Protein AF-A0A661JQS3-F1 (afdb_monomer)

Radius of gyration: 17.16 Å; Cα contacts (8 Å, |Δi|>4): 221; chains: 1; bounding box: 33×28×66 Å

Secondary structure (DSSP, 8-state):
---HHHHHT---SS-HHHHHHHHHH---HHHHHHHHHHHHIIIIITTTEEEEETTEEEEE-----HHHHHHHHHHHHHHHHTTTTEEEETTEEEE-HHHHHHHHTHHHHHHHHHHHH--HHHHHHHHHHHHHHHHHHT-SSHHHHHHHHHHHHHHHHHHHHHHHHTT--

pLDDT: mean 93.76, std 7.99, range [45.25, 98.81]

Sequence (169 aa):
MLDKKHELYKCDSLNMNEINSWILEGPNLALINSVNNFGEYLSKDLKNVKVVKKRKERTQDESITTSQIRQIFAKMKSIEAKGGFLERKEGEVKENKNAKIEFLMLKPLMAYAKKRHDTVGMMRLVERLDWAIDAVISADDLSERQKRFKNFCKLFEAILAYHRAHGGK

Nearest PDB structures (foldseek):
  8do6-assembly1_C  TM=8.286E-01  e=2.933E-02  Staphylococcus epidermidis RP62A
  6dg6-assembly4_D  TM=5.505E-01  e=1.991E+00  synthetic construct
  3zcj-assembly4_D  TM=3.708E-01  e=3.128E+00  Helicobacter pylori 26695
  3zcj-assembly2_B  TM=3.212E-01  e=2.829E+00  Helicobacter pylori 26695

Structure (mmCIF, N/CA/C/O backbone):
data_AF-A0A661JQS3-F1
#
_entry.id   AF-A0A661JQS3-F1
#
loop_
_atom_site.group_PDB
_atom_site.id
_atom_site.type_symbol
_atom_site.label_atom_id
_atom_site.label_alt_id
_atom_site.label_comp_id
_atom_site.label_asym_id
_atom_site.label_entity_id
_atom_site.label_seq_id
_atom_site.pdbx_PDB_ins_code
_atom_site.Cartn_x
_atom_site.Cartn_y
_atom_site.Cartn_z
_atom_site.occupancy
_atom_site.B_iso_or_equiv
_atom_site.auth_seq_id
_atom_site.auth_comp_id
_atom_site.auth_asym_id
_atom_site.auth_atom_id
_atom_site.pdbx_PDB_model_num
ATOM 1 N N . MET A 1 1 ? -10.583 -3.932 -16.478 1.00 45.25 1 MET A N 1
ATOM 2 C CA . MET A 1 1 ? -9.641 -4.566 -17.424 1.00 45.25 1 MET A CA 1
ATOM 3 C C . MET A 1 1 ? -8.373 -3.736 -17.454 1.00 45.25 1 MET A C 1
ATOM 5 O O . MET A 1 1 ? -8.474 -2.516 -17.533 1.00 45.25 1 MET A O 1
ATOM 9 N N . LEU A 1 2 ? -7.214 -4.376 -17.301 1.00 55.69 2 LEU A N 1
ATOM 10 C CA . LEU A 1 2 ? -5.920 -3.736 -17.541 1.00 55.69 2 LEU A CA 1
ATOM 11 C C . LEU A 1 2 ? -5.781 -3.514 -19.054 1.00 55.69 2 LEU A C 1
ATOM 13 O O . LEU A 1 2 ? -6.276 -4.328 -19.829 1.00 55.69 2 LEU A O 1
ATOM 17 N N . ASP A 1 3 ? -5.186 -2.404 -19.492 1.00 69.44 3 ASP A N 1
ATOM 18 C CA . ASP A 1 3 ? -4.932 -2.233 -20.927 1.00 69.44 3 ASP A CA 1
ATOM 19 C C . ASP A 1 3 ? -3.766 -3.137 -21.392 1.00 69.44 3 ASP A C 1
ATOM 21 O O . ASP A 1 3 ? -2.990 -3.656 -20.583 1.00 69.44 3 ASP A O 1
ATOM 25 N N . LYS A 1 4 ? -3.607 -3.294 -22.713 1.00 70.75 4 LYS A N 1
ATOM 26 C CA . LYS A 1 4 ? -2.556 -4.138 -23.310 1.00 70.75 4 LYS A CA 1
ATOM 27 C C . LYS A 1 4 ? -1.131 -3.763 -22.887 1.00 70.75 4 LYS A C 1
ATOM 29 O O . LYS A 1 4 ? -0.268 -4.633 -22.863 1.00 70.75 4 LYS A O 1
ATOM 34 N N . LYS A 1 5 ? -0.856 -2.491 -22.570 1.00 72.38 5 LYS A N 1
ATOM 35 C CA . LYS A 1 5 ? 0.470 -2.052 -22.100 1.00 72.38 5 LYS A CA 1
ATOM 36 C C . LYS A 1 5 ? 0.779 -2.706 -20.753 1.00 72.38 5 LYS A C 1
ATOM 38 O O . LYS A 1 5 ? 1.898 -3.138 -20.520 1.00 72.38 5 LYS A O 1
ATOM 43 N N . HIS A 1 6 ? -0.212 -2.812 -19.879 1.00 71.19 6 HIS A N 1
ATOM 44 C CA . HIS A 1 6 ? -0.041 -3.320 -18.522 1.00 71.19 6 HIS A CA 1
ATOM 45 C C . HIS A 1 6 ? 0.092 -4.842 -18.431 1.00 71.19 6 HIS A C 1
ATOM 47 O O . HIS A 1 6 ? 0.770 -5.337 -17.531 1.00 71.19 6 HIS A O 1
ATOM 53 N N . GLU A 1 7 ? -0.540 -5.584 -19.340 1.00 74.75 7 GLU A N 1
ATOM 54 C CA . GLU A 1 7 ? -0.383 -7.043 -19.426 1.00 74.75 7 GLU A CA 1
ATOM 55 C C . GLU A 1 7 ? 1.053 -7.439 -19.785 1.00 74.75 7 GLU A C 1
ATOM 57 O O . GLU A 1 7 ? 1.580 -8.398 -19.228 1.00 74.75 7 GLU A O 1
ATOM 62 N N . LEU A 1 8 ? 1.710 -6.655 -20.646 1.00 75.00 8 LEU A N 1
ATOM 63 C CA . LEU A 1 8 ? 3.090 -6.894 -21.084 1.00 75.00 8 LEU A CA 1
ATOM 64 C C . LEU A 1 8 ? 4.124 -6.751 -19.959 1.00 75.00 8 LEU A C 1
ATOM 66 O O . LEU A 1 8 ? 5.193 -7.349 -20.031 1.00 75.00 8 LEU A O 1
ATOM 70 N N . TYR A 1 9 ? 3.805 -5.978 -18.921 1.00 83.69 9 TYR A N 1
ATOM 71 C CA . TYR A 1 9 ? 4.671 -5.726 -17.770 1.00 83.69 9 TYR A CA 1
ATOM 72 C C . TYR A 1 9 ? 3.981 -6.233 -16.502 1.00 83.69 9 TYR A C 1
ATOM 74 O O . TYR A 1 9 ? 3.614 -5.480 -15.592 1.00 83.69 9 TYR A O 1
ATOM 82 N N . LYS A 1 10 ? 3.671 -7.528 -16.482 1.00 83.25 10 LYS A N 1
ATOM 83 C CA . LYS A 1 10 ? 3.096 -8.177 -15.306 1.00 83.25 10 LYS A CA 1
ATOM 84 C C . LYS A 1 10 ? 4.200 -8.482 -14.292 1.00 83.25 10 LYS A C 1
ATOM 86 O O . LYS A 1 10 ? 5.293 -8.892 -14.656 1.00 83.25 1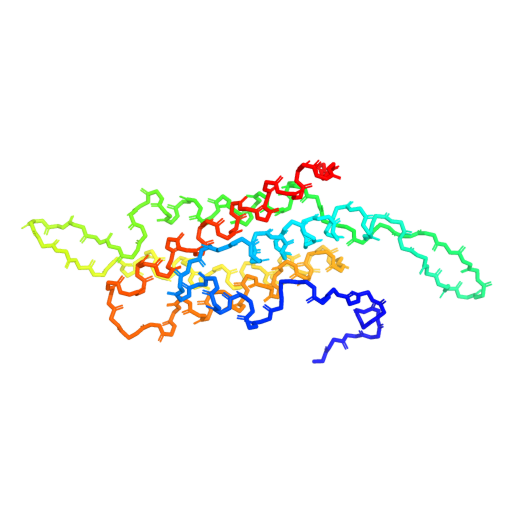0 LYS A O 1
ATOM 91 N N . CYS A 1 11 ? 3.881 -8.290 -13.017 1.00 87.94 11 CYS A N 1
ATOM 92 C CA . CYS A 1 11 ? 4.692 -8.743 -11.895 1.00 87.94 11 CYS A CA 1
ATOM 93 C C . CYS A 1 11 ? 3.891 -9.802 -11.139 1.00 87.94 11 CYS A C 1
ATOM 95 O O . CYS A 1 11 ? 2.768 -9.512 -10.705 1.00 87.94 11 CYS A O 1
ATOM 97 N N . ASP A 1 12 ? 4.457 -11.000 -11.004 1.00 89.38 12 ASP A N 1
ATOM 98 C CA . ASP A 1 12 ? 3.848 -12.106 -10.257 1.00 89.38 12 ASP A CA 1
ATOM 99 C C . ASP A 1 12 ? 4.191 -12.065 -8.759 1.00 89.38 12 ASP A C 1
ATOM 101 O O . ASP A 1 12 ? 3.526 -12.721 -7.957 1.00 89.38 12 ASP A O 1
ATOM 105 N N . SER A 1 13 ? 5.179 -11.253 -8.366 1.00 93.44 13 SER A N 1
ATOM 106 C CA . SER A 1 13 ? 5.521 -11.026 -6.963 1.00 93.44 13 SER A CA 1
ATOM 107 C C . SER A 1 13 ? 4.515 -10.116 -6.265 1.00 93.44 13 SER A C 1
ATOM 109 O O . SER A 1 13 ? 3.953 -9.179 -6.856 1.00 93.44 13 SER A O 1
ATOM 111 N N . LEU A 1 14 ? 4.332 -10.393 -4.976 1.00 96.88 14 LEU A N 1
ATOM 112 C CA . LEU A 1 14 ? 3.415 -9.694 -4.090 1.00 96.88 14 LEU A CA 1
ATOM 113 C C . LEU A 1 14 ? 2.006 -9.638 -4.695 1.00 96.88 14 LEU A C 1
ATOM 115 O O . LEU A 1 14 ? 1.444 -8.570 -4.958 1.00 96.88 14 LEU A O 1
ATOM 119 N N . ASN A 1 15 ? 1.482 -10.817 -5.017 1.00 97.06 15 ASN A N 1
ATOM 120 C CA . ASN A 1 15 ? 0.142 -10.994 -5.561 1.00 97.06 15 ASN A CA 1
ATOM 121 C C . ASN A 1 15 ? -0.934 -10.863 -4.465 1.00 97.06 15 ASN A C 1
ATOM 123 O O . ASN A 1 15 ? -0.637 -10.711 -3.282 1.00 97.06 15 ASN A O 1
ATOM 127 N N . MET A 1 16 ? -2.207 -10.915 -4.861 1.00 97.44 16 MET A N 1
ATOM 128 C CA . MET A 1 16 ? -3.335 -10.712 -3.947 1.00 97.44 16 MET A CA 1
ATOM 129 C C . MET A 1 16 ? -3.358 -11.705 -2.771 1.00 97.44 16 MET A C 1
ATOM 131 O O . MET A 1 16 ? -3.664 -11.304 -1.651 1.00 97.44 16 MET A O 1
ATOM 135 N N . ASN A 1 17 ? -2.997 -12.974 -2.989 1.00 98.06 17 ASN A N 1
ATOM 136 C CA . ASN A 1 17 ? -2.977 -13.980 -1.921 1.00 98.06 17 ASN A CA 1
ATOM 137 C C . ASN A 1 17 ? -1.863 -13.695 -0.910 1.00 98.06 17 ASN A C 1
ATOM 139 O O . ASN A 1 17 ? -2.084 -13.781 0.295 1.00 98.06 17 ASN A O 1
ATOM 143 N N . GLU A 1 18 ? -0.686 -13.305 -1.396 1.00 98.44 18 GLU A N 1
ATOM 144 C CA . GLU A 1 18 ? 0.447 -12.917 -0.551 1.00 98.44 18 GLU A CA 1
ATOM 145 C C . GLU A 1 18 ? 0.145 -11.648 0.252 1.00 98.44 18 GLU A C 1
ATOM 147 O O . GLU A 1 18 ? 0.450 -11.584 1.441 1.00 98.44 18 GLU A O 1
ATOM 152 N N . ILE A 1 19 ? -0.509 -10.661 -0.370 1.00 98.56 19 ILE A N 1
ATOM 153 C CA . ILE A 1 19 ? -1.002 -9.464 0.319 1.00 98.56 19 ILE A CA 1
ATOM 154 C C . ILE A 1 19 ? -1.990 -9.855 1.418 1.00 98.56 19 ILE A C 1
ATOM 156 O O . ILE A 1 19 ? -1.837 -9.413 2.552 1.00 98.56 19 ILE A O 1
ATOM 160 N N . ASN A 1 20 ? -2.971 -10.709 1.119 1.00 98.31 20 ASN A N 1
ATOM 161 C CA . ASN A 1 20 ? -3.942 -11.151 2.116 1.00 98.31 20 ASN A CA 1
ATOM 162 C C . ASN A 1 20 ? -3.260 -11.872 3.287 1.00 98.31 20 ASN A C 1
ATOM 164 O O . ASN A 1 20 ? -3.502 -11.502 4.433 1.00 98.31 20 ASN A O 1
ATOM 168 N N . SER A 1 21 ? -2.360 -12.827 3.024 1.00 98.50 21 SER A N 1
ATOM 169 C CA . SER A 1 21 ? -1.595 -13.502 4.085 1.00 98.50 21 SER A CA 1
ATOM 170 C C . SER A 1 21 ? -0.788 -12.496 4.912 1.00 98.50 21 SER A C 1
ATOM 172 O O . SER A 1 21 ? -0.898 -12.496 6.136 1.00 98.50 21 SER A O 1
ATOM 174 N N . TRP A 1 22 ? -0.099 -11.534 4.280 1.00 98.69 22 TRP A N 1
ATOM 175 C CA . TRP A 1 22 ? 0.607 -10.479 5.016 1.00 98.69 22 TRP A CA 1
ATOM 176 C C . TRP A 1 22 ? -0.329 -9.693 5.936 1.00 98.69 22 TRP A C 1
ATOM 178 O O . TRP A 1 22 ? 0.003 -9.422 7.089 1.00 98.69 22 TRP A O 1
ATOM 188 N N . ILE A 1 23 ? -1.488 -9.270 5.437 1.00 98.69 23 ILE A N 1
ATOM 189 C CA . ILE A 1 23 ? -2.394 -8.421 6.208 1.00 98.69 23 ILE A CA 1
ATOM 190 C C . ILE A 1 23 ? -3.014 -9.193 7.376 1.00 98.69 23 ILE A C 1
ATOM 192 O O . ILE A 1 23 ? -3.035 -8.670 8.493 1.00 98.69 23 ILE A O 1
ATOM 196 N N . LEU A 1 24 ? -3.462 -10.428 7.150 1.00 98.38 24 LEU A N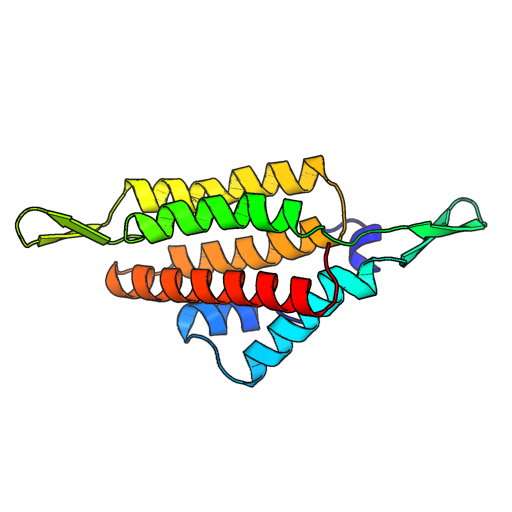 1
ATOM 197 C CA . LEU A 1 24 ? -4.143 -11.249 8.155 1.00 98.38 24 LEU A CA 1
ATOM 198 C C . LEU A 1 24 ? -3.167 -11.820 9.201 1.00 98.38 24 LEU A C 1
ATOM 200 O O . LEU A 1 24 ? -3.442 -11.801 10.407 1.00 98.38 24 LEU A O 1
ATOM 204 N N . GLU A 1 25 ? -2.011 -12.304 8.756 1.00 98.00 25 GLU A N 1
ATOM 205 C CA . GLU A 1 25 ? -1.088 -13.104 9.572 1.00 98.00 25 GLU A CA 1
ATOM 206 C C . GLU A 1 25 ? 0.174 -12.322 9.950 1.00 98.00 25 GLU A C 1
ATOM 208 O O . GLU A 1 25 ? 0.721 -12.510 11.037 1.00 98.00 25 GLU A O 1
ATOM 213 N N . GLY A 1 26 ? 0.584 -11.368 9.115 1.00 97.81 26 GLY A N 1
ATOM 214 C CA . GLY A 1 26 ? 1.804 -10.583 9.283 1.00 97.81 26 GLY A CA 1
ATOM 215 C C . GLY A 1 26 ? 2.951 -11.047 8.376 1.00 97.81 26 GLY A C 1
ATOM 216 O O . GLY A 1 26 ? 2.791 -11.952 7.557 1.00 97.81 26 GLY A O 1
ATOM 217 N N . PRO A 1 27 ? 4.130 -10.409 8.491 1.00 97.06 27 PRO A N 1
ATOM 218 C CA . PRO A 1 27 ? 5.292 -10.754 7.681 1.00 97.06 27 PRO A CA 1
ATOM 219 C C . PRO A 1 27 ? 5.846 -12.140 8.030 1.00 97.06 27 PRO A C 1
ATOM 221 O O . PRO A 1 27 ? 5.976 -12.496 9.200 1.00 97.06 27 PRO A O 1
ATOM 224 N N . ASN A 1 28 ? 6.280 -12.872 7.007 1.00 97.31 28 ASN A N 1
ATOM 225 C CA . ASN A 1 28 ? 7.096 -14.078 7.134 1.00 97.31 28 ASN A CA 1
ATOM 226 C C . ASN A 1 28 ? 8.212 -14.066 6.074 1.00 97.31 28 ASN A C 1
ATOM 228 O O . ASN A 1 28 ? 8.230 -13.201 5.198 1.00 97.31 28 ASN A O 1
ATOM 232 N N . LEU A 1 29 ? 9.148 -15.016 6.144 1.00 96.56 29 LEU A N 1
ATOM 233 C CA . LEU A 1 29 ? 10.326 -15.025 5.269 1.00 96.56 29 LEU A CA 1
ATOM 234 C C . LEU A 1 29 ? 9.971 -15.076 3.773 1.00 96.56 29 LEU A C 1
ATOM 236 O O . LEU A 1 29 ? 10.564 -14.348 2.979 1.00 96.56 29 LEU A O 1
ATOM 240 N N . ALA A 1 30 ? 8.992 -15.899 3.390 1.00 97.31 30 ALA A N 1
ATOM 241 C CA . ALA A 1 30 ? 8.562 -16.010 1.998 1.00 97.31 30 ALA A CA 1
ATOM 242 C C . ALA A 1 30 ? 7.968 -14.686 1.499 1.00 97.31 30 ALA A C 1
ATOM 244 O O . ALA A 1 30 ? 8.351 -14.185 0.444 1.00 97.31 30 ALA A O 1
ATOM 245 N 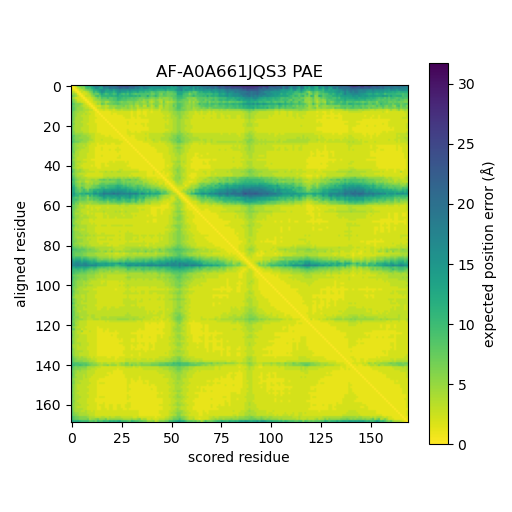N . LEU A 1 31 ? 7.106 -14.067 2.305 1.00 98.25 31 LEU A N 1
ATOM 246 C CA . LEU A 1 31 ? 6.483 -12.794 1.967 1.00 98.25 31 LEU A CA 1
ATOM 247 C C . LEU A 1 31 ? 7.487 -11.635 1.912 1.00 98.25 31 LEU A C 1
ATOM 249 O O . LEU A 1 31 ? 7.354 -10.754 1.067 1.00 98.25 31 LEU A O 1
ATOM 253 N N . ILE A 1 32 ? 8.510 -11.634 2.770 1.00 98.50 32 ILE A N 1
ATOM 254 C CA . ILE A 1 32 ? 9.598 -10.647 2.718 1.00 98.50 32 ILE A CA 1
ATOM 255 C C . ILE A 1 32 ? 10.332 -10.725 1.377 1.00 98.50 32 ILE A C 1
ATOM 257 O O . ILE A 1 32 ? 10.583 -9.687 0.764 1.00 98.50 32 ILE A O 1
ATOM 261 N N . ASN A 1 33 ? 10.602 -11.933 0.877 1.00 98.25 33 ASN A N 1
ATOM 262 C CA . ASN A 1 33 ? 11.195 -12.112 -0.448 1.00 98.25 33 ASN A CA 1
ATOM 263 C C . ASN A 1 33 ? 10.265 -11.603 -1.559 1.00 98.25 33 ASN A C 1
ATOM 265 O O . ASN A 1 33 ? 10.724 -10.911 -2.467 1.00 98.25 33 ASN A O 1
ATOM 269 N N . SER A 1 34 ? 8.958 -11.861 -1.467 1.00 98.2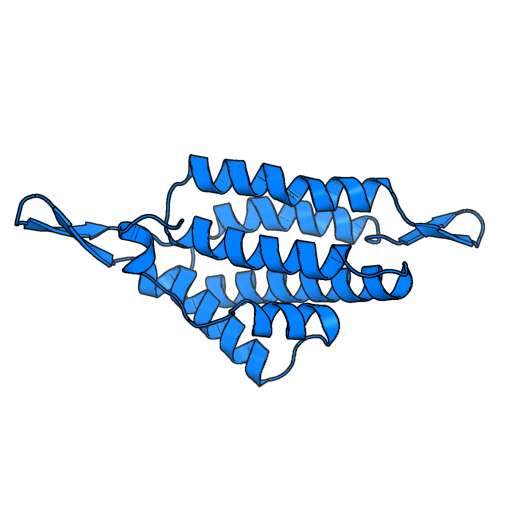5 34 SER A N 1
ATOM 270 C CA . SER A 1 34 ? 7.985 -11.341 -2.436 1.00 98.25 34 SER A CA 1
ATOM 271 C C . SER A 1 34 ? 7.917 -9.811 -2.434 1.00 98.25 34 SER A C 1
ATOM 273 O O . SER A 1 34 ? 7.866 -9.202 -3.503 1.00 98.25 34 SER A O 1
ATOM 275 N N . VAL A 1 35 ? 7.986 -9.165 -1.264 1.00 98.50 35 VAL A N 1
ATOM 276 C CA . VAL A 1 35 ? 8.057 -7.697 -1.164 1.00 98.50 35 VAL A CA 1
ATOM 277 C C . VAL A 1 35 ? 9.385 -7.160 -1.704 1.00 98.50 35 VAL A C 1
ATOM 279 O O . VAL A 1 35 ? 9.384 -6.142 -2.395 1.00 98.50 35 VAL A O 1
ATOM 282 N N . ASN A 1 36 ? 10.503 -7.842 -1.445 1.00 98.56 36 ASN A N 1
ATOM 283 C CA . ASN A 1 36 ? 11.809 -7.484 -1.997 1.00 98.56 36 ASN A CA 1
ATOM 284 C C . ASN A 1 36 ? 11.795 -7.494 -3.533 1.00 98.56 36 ASN A C 1
ATOM 286 O O . ASN A 1 36 ? 12.128 -6.486 -4.157 1.00 98.56 36 ASN A O 1
ATOM 290 N N . ASN A 1 37 ? 11.323 -8.591 -4.129 1.00 98.31 37 ASN A N 1
ATOM 291 C CA . ASN A 1 37 ? 11.198 -8.738 -5.580 1.00 98.31 37 ASN A CA 1
ATOM 292 C C . ASN A 1 37 ? 10.251 -7.686 -6.168 1.00 98.31 37 ASN A C 1
ATOM 294 O O . ASN A 1 37 ? 10.521 -7.110 -7.218 1.00 98.31 37 ASN A O 1
ATOM 298 N N . PHE A 1 38 ? 9.156 -7.373 -5.469 1.00 98.50 38 PHE A N 1
ATOM 299 C CA . PHE A 1 38 ? 8.256 -6.303 -5.884 1.00 98.50 38 PHE A CA 1
ATOM 300 C C . PHE A 1 38 ? 8.928 -4.918 -5.829 1.00 98.50 38 PHE A C 1
ATOM 302 O O . PHE A 1 38 ? 8.753 -4.110 -6.740 1.00 98.50 38 PHE A O 1
ATOM 309 N N . GLY A 1 39 ? 9.733 -4.640 -4.800 1.00 98.12 39 GLY A N 1
ATOM 310 C CA . GLY A 1 39 ? 10.524 -3.411 -4.695 1.00 98.12 39 GLY A CA 1
ATOM 311 C C . GLY A 1 39 ? 11.565 -3.272 -5.813 1.00 98.12 39 GLY A C 1
ATOM 312 O O . GLY A 1 39 ? 11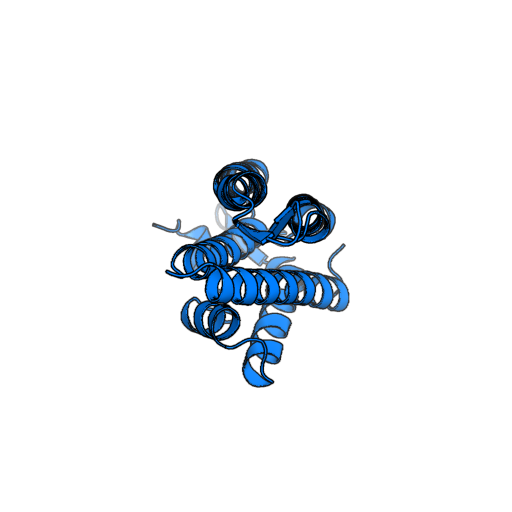.735 -2.179 -6.365 1.00 98.12 39 GLY A O 1
ATOM 313 N N . GLU A 1 40 ? 12.221 -4.372 -6.187 1.00 97.88 40 GLU A N 1
ATOM 314 C CA . GLU A 1 40 ? 13.120 -4.435 -7.344 1.00 97.88 40 GLU A CA 1
ATOM 315 C C . GLU A 1 40 ? 12.370 -4.153 -8.645 1.00 97.88 40 GLU A C 1
ATOM 317 O O . GLU A 1 40 ? 12.740 -3.239 -9.383 1.00 97.88 40 GLU A O 1
ATOM 322 N N . TYR A 1 41 ? 11.252 -4.840 -8.867 1.00 97.69 41 TYR A N 1
ATOM 323 C CA . TYR A 1 41 ? 10.400 -4.646 -10.035 1.00 97.69 41 TYR A CA 1
ATOM 324 C C . TYR A 1 41 ? 9.974 -3.178 -10.212 1.00 97.69 41 TYR A C 1
ATOM 326 O O . TYR A 1 41 ? 10.081 -2.602 -11.298 1.00 97.69 41 TYR A O 1
ATOM 334 N N . LEU A 1 42 ? 9.549 -2.530 -9.122 1.00 97.31 42 LEU A N 1
ATOM 335 C CA . LEU A 1 42 ? 9.116 -1.131 -9.125 1.00 97.31 42 LEU A CA 1
ATOM 336 C C . LEU A 1 42 ? 10.232 -0.124 -9.453 1.00 97.31 42 LEU A C 1
ATOM 338 O O . LEU A 1 42 ? 9.917 1.005 -9.840 1.00 97.31 42 LEU A O 1
ATOM 342 N N . SER A 1 43 ? 11.504 -0.486 -9.263 1.00 95.81 43 SER A N 1
ATOM 343 C CA . SER A 1 43 ? 12.649 0.435 -9.342 1.00 95.81 43 SER A CA 1
ATOM 344 C C . SER A 1 43 ? 13.616 0.147 -10.493 1.00 95.81 43 SER A C 1
ATOM 346 O O . SER A 1 43 ? 14.134 1.093 -11.093 1.00 95.81 43 SER A O 1
ATOM 348 N N . LYS A 1 44 ? 13.870 -1.126 -10.811 1.00 94.25 44 LYS A N 1
ATOM 349 C CA . LYS A 1 44 ? 14.827 -1.563 -11.835 1.00 94.25 44 LYS A CA 1
ATOM 350 C C . LYS A 1 44 ? 14.134 -2.094 -13.079 1.00 94.25 44 LYS A C 1
ATOM 352 O O . LYS A 1 44 ? 14.382 -1.562 -14.160 1.00 94.25 44 LYS A O 1
ATOM 357 N N . ASP A 1 45 ? 13.258 -3.083 -12.934 1.00 94.25 45 ASP A N 1
ATOM 358 C CA . ASP A 1 45 ? 12.696 -3.807 -14.085 1.00 94.25 45 ASP A CA 1
ATOM 359 C C . ASP A 1 45 ? 11.872 -2.885 -14.984 1.00 94.25 45 ASP A C 1
ATOM 361 O O . ASP A 1 45 ? 11.921 -2.968 -16.211 1.00 94.25 45 ASP A O 1
ATOM 365 N N . LEU A 1 46 ? 11.163 -1.937 -14.370 1.00 94.56 46 LEU A N 1
ATOM 366 C CA . LEU A 1 46 ? 10.357 -0.956 -15.087 1.00 94.56 46 LEU A CA 1
ATOM 367 C C . LEU A 1 46 ? 11.143 0.250 -15.618 1.00 94.56 46 LEU A C 1
ATOM 369 O O . LEU A 1 46 ? 10.576 1.074 -16.330 1.00 94.56 46 LEU A O 1
ATOM 373 N N . LYS A 1 47 ? 12.436 0.380 -15.307 1.00 92.25 47 LYS A N 1
ATOM 374 C CA . LYS A 1 47 ? 13.205 1.602 -15.586 1.00 92.25 47 LYS A CA 1
ATOM 375 C C . LYS A 1 47 ? 13.533 1.816 -17.062 1.00 92.25 47 LYS A C 1
ATOM 377 O O . LYS A 1 47 ? 13.665 2.949 -17.505 1.00 92.25 47 LYS A O 1
ATOM 382 N N . ASN A 1 48 ? 13.709 0.733 -17.816 1.00 89.44 48 ASN A N 1
ATOM 383 C CA . ASN A 1 48 ? 14.109 0.778 -19.225 1.00 89.44 48 ASN A CA 1
ATOM 384 C C . ASN A 1 48 ? 13.319 -0.242 -20.053 1.00 89.44 48 ASN A C 1
ATOM 386 O O . ASN A 1 48 ? 13.899 -1.057 -20.775 1.00 89.44 48 ASN A O 1
ATOM 390 N N . VAL A 1 49 ? 11.991 -0.223 -19.946 1.00 89.88 49 VAL A N 1
ATOM 391 C CA . VAL A 1 49 ? 11.154 -1.164 -20.693 1.00 89.88 49 VAL A CA 1
ATOM 392 C C . VAL A 1 49 ? 11.184 -0.853 -22.185 1.00 89.88 49 VAL A C 1
ATOM 394 O O . VAL A 1 49 ? 11.080 0.297 -22.614 1.00 89.88 49 VAL A O 1
ATOM 397 N N . LYS A 1 50 ? 11.336 -1.901 -22.995 1.00 86.50 50 LYS A N 1
ATOM 398 C CA . LYS A 1 50 ? 11.323 -1.801 -24.454 1.00 86.50 50 LYS A CA 1
ATOM 399 C C . LYS A 1 50 ? 9.884 -1.686 -24.943 1.00 86.50 50 LYS A C 1
ATOM 401 O O . LYS A 1 50 ? 9.037 -2.517 -24.614 1.00 86.50 50 LYS A O 1
ATOM 406 N N . VAL A 1 51 ? 9.623 -0.667 -25.752 1.00 82.38 51 VAL A N 1
ATOM 407 C CA . VAL A 1 51 ? 8.323 -0.393 -26.364 1.00 82.38 51 VAL A CA 1
ATOM 408 C C . VAL A 1 51 ? 8.509 -0.286 -27.872 1.00 82.38 51 VAL A C 1
ATOM 410 O O . VAL A 1 51 ? 9.332 0.491 -28.364 1.00 82.38 51 VAL A O 1
ATOM 413 N N . VAL A 1 52 ? 7.716 -1.045 -28.629 1.00 77.19 52 VAL A N 1
ATOM 414 C CA . VAL A 1 52 ? 7.689 -0.954 -30.092 1.00 77.19 52 VAL A CA 1
ATOM 415 C C . VAL A 1 52 ? 6.580 0.008 -30.502 1.00 77.19 52 VAL A C 1
ATOM 417 O O . VAL A 1 52 ? 5.396 -0.276 -30.333 1.00 77.19 52 VAL A O 1
ATOM 420 N N . LYS A 1 53 ? 6.949 1.156 -31.079 1.00 75.31 53 LYS A N 1
ATOM 421 C CA . LYS A 1 53 ? 5.988 2.142 -31.595 1.00 75.31 53 LYS A CA 1
ATOM 422 C C . LYS A 1 53 ? 6.343 2.484 -33.036 1.00 75.31 53 LYS A C 1
ATOM 424 O O . LYS A 1 53 ? 7.462 2.897 -33.322 1.00 75.31 53 LYS A O 1
ATOM 429 N N . LYS A 1 54 ? 5.390 2.308 -33.961 1.00 77.62 54 LYS A N 1
ATOM 430 C CA . LYS A 1 54 ? 5.578 2.569 -35.406 1.00 77.62 54 LYS A CA 1
ATOM 431 C C . LYS A 1 54 ? 6.842 1.894 -35.985 1.00 77.62 54 LYS A C 1
ATOM 433 O O . LYS A 1 54 ? 7.620 2.540 -36.679 1.00 77.62 54 LYS A O 1
ATOM 438 N N . ARG A 1 55 ? 7.051 0.603 -35.680 1.00 76.69 55 ARG A N 1
ATOM 439 C CA . ARG A 1 55 ? 8.198 -0.215 -36.144 1.00 76.69 55 ARG A CA 1
ATOM 440 C C . ARG A 1 55 ? 9.590 0.259 -35.681 1.00 76.69 55 ARG A C 1
ATOM 442 O O . ARG A 1 55 ? 10.588 -0.193 -36.229 1.00 76.69 55 ARG A O 1
ATOM 449 N N . LYS A 1 56 ? 9.679 1.140 -34.677 1.00 78.44 56 LYS A N 1
ATOM 450 C CA . LYS A 1 56 ? 10.940 1.496 -34.005 1.00 78.44 56 LYS A CA 1
ATOM 451 C C . LYS A 1 56 ? 10.885 1.087 -32.536 1.00 78.44 56 LYS A C 1
ATOM 453 O O . LYS A 1 56 ? 9.886 1.347 -31.862 1.00 78.44 56 LYS A O 1
ATOM 458 N N . GLU A 1 57 ? 11.958 0.465 -32.065 1.00 82.88 57 GLU A N 1
ATOM 459 C CA . GLU A 1 57 ? 12.162 0.139 -30.655 1.00 82.88 57 GLU A CA 1
ATOM 460 C C . GLU A 1 57 ? 12.640 1.386 -29.905 1.00 82.88 57 GLU A C 1
ATOM 462 O O . GLU A 1 57 ? 13.497 2.131 -30.387 1.00 82.88 57 GLU A O 1
ATOM 467 N N . ARG A 1 58 ? 12.038 1.651 -28.747 1.00 85.88 58 ARG A N 1
ATOM 468 C CA . ARG A 1 58 ? 12.442 2.712 -27.820 1.00 85.88 58 ARG A CA 1
ATOM 469 C C . ARG A 1 58 ? 12.415 2.168 -26.401 1.00 85.88 58 ARG A C 1
ATOM 471 O O . ARG A 1 58 ? 11.609 1.290 -26.103 1.00 85.88 58 ARG A O 1
ATOM 478 N N . THR A 1 59 ? 13.253 2.713 -25.531 1.00 87.12 59 THR A N 1
ATOM 479 C CA . THR A 1 59 ? 13.137 2.495 -24.089 1.00 87.12 59 THR A CA 1
ATOM 480 C C . THR A 1 59 ? 12.225 3.553 -23.477 1.00 87.12 59 THR A C 1
ATOM 482 O O . THR A 1 59 ? 12.204 4.708 -23.912 1.00 87.12 59 THR A O 1
ATOM 485 N N . GLN A 1 60 ? 11.446 3.145 -22.485 1.00 90.62 60 GLN A N 1
ATOM 486 C CA . GLN A 1 60 ? 10.595 4.014 -21.687 1.00 90.62 60 GLN A CA 1
ATOM 487 C C . GLN A 1 60 ? 10.805 3.688 -20.207 1.00 90.62 60 GLN A C 1
ATOM 489 O O . GLN A 1 60 ? 10.976 2.525 -19.848 1.00 90.62 60 GLN A O 1
ATOM 494 N N . ASP A 1 61 ? 10.805 4.719 -19.365 1.00 93.62 61 ASP A N 1
ATOM 495 C CA . ASP A 1 61 ? 10.811 4.552 -17.915 1.00 93.62 61 ASP A CA 1
ATOM 496 C C . ASP A 1 61 ? 9.363 4.481 -17.420 1.00 93.62 61 ASP A C 1
ATOM 498 O O . ASP A 1 61 ? 8.599 5.442 -17.522 1.00 93.62 61 ASP A O 1
ATOM 502 N N . GLU A 1 62 ? 8.980 3.306 -16.939 1.00 94.88 62 GLU A N 1
ATOM 503 C CA . GLU A 1 62 ? 7.682 3.004 -16.342 1.00 94.88 62 GLU A CA 1
ATOM 504 C C . GLU A 1 62 ? 7.793 2.782 -14.826 1.00 94.88 62 GLU A C 1
ATOM 506 O O . GLU A 1 62 ? 6.818 2.372 -14.185 1.00 94.88 62 GLU A O 1
ATOM 511 N N . SER A 1 63 ? 8.974 3.024 -14.244 1.00 95.94 63 SER A N 1
ATOM 512 C CA . SER A 1 63 ? 9.220 2.872 -12.814 1.00 95.94 63 SER A CA 1
ATOM 513 C C . SER A 1 63 ? 8.457 3.916 -11.998 1.00 95.94 63 SER A C 1
ATOM 515 O O . SER A 1 63 ? 7.875 4.880 -12.510 1.00 95.94 63 SER A O 1
ATOM 517 N N . ILE A 1 64 ? 8.415 3.701 -10.686 1.00 96.19 64 ILE A N 1
ATOM 518 C CA . ILE A 1 64 ? 7.909 4.689 -9.736 1.00 96.19 64 ILE A CA 1
ATOM 519 C C . ILE A 1 64 ? 9.084 5.331 -8.996 1.00 96.19 64 ILE A C 1
ATOM 521 O O . ILE A 1 64 ? 10.033 4.667 -8.587 1.00 96.19 64 ILE A O 1
ATOM 525 N N . THR A 1 65 ? 9.014 6.640 -8.791 1.00 96.88 65 THR A N 1
ATOM 526 C CA . THR A 1 65 ? 9.962 7.384 -7.960 1.00 96.88 65 THR A CA 1
ATOM 527 C C . THR A 1 65 ? 9.597 7.256 -6.488 1.00 96.88 65 THR A C 1
ATOM 529 O O . THR A 1 65 ? 8.435 7.170 -6.092 1.00 96.88 65 THR A O 1
ATOM 532 N N . THR A 1 66 ? 10.587 7.369 -5.625 1.00 97.50 66 THR A N 1
ATOM 533 C CA . THR A 1 66 ? 10.377 7.362 -4.184 1.00 97.50 66 THR A CA 1
ATOM 534 C C . THR A 1 66 ? 9.569 8.566 -3.723 1.00 97.50 66 THR A C 1
ATOM 536 O O . THR A 1 66 ? 8.843 8.476 -2.740 1.00 97.50 66 THR A O 1
ATOM 539 N N . SER A 1 67 ? 9.686 9.717 -4.395 1.00 96.75 67 SER A N 1
ATOM 540 C CA . SER A 1 67 ? 8.854 10.880 -4.068 1.00 96.75 67 SER A CA 1
ATOM 541 C C . SER A 1 67 ? 7.368 10.545 -4.210 1.00 96.75 67 SER A C 1
ATOM 543 O O . SER A 1 67 ? 6.582 10.853 -3.317 1.00 96.75 67 SER A O 1
ATOM 545 N N . GLN A 1 68 ? 7.001 9.838 -5.280 1.00 96.88 68 GLN A N 1
ATOM 546 C CA . GLN A 1 68 ? 5.633 9.377 -5.505 1.00 96.88 68 GLN A CA 1
ATOM 547 C C . GLN A 1 68 ? 5.179 8.377 -4.433 1.00 96.88 68 GLN A C 1
ATOM 549 O O . GLN A 1 68 ? 4.100 8.550 -3.872 1.00 96.88 68 GLN A O 1
ATOM 554 N N . ILE A 1 69 ? 6.013 7.386 -4.082 1.00 97.69 69 ILE A N 1
ATOM 555 C CA . ILE A 1 69 ? 5.701 6.443 -2.990 1.00 97.69 69 ILE A CA 1
ATOM 556 C C . ILE A 1 69 ? 5.504 7.200 -1.669 1.00 97.69 69 ILE A C 1
ATOM 558 O O . ILE A 1 69 ? 4.514 6.998 -0.964 1.00 97.69 69 ILE A O 1
ATOM 562 N N . ARG A 1 70 ? 6.415 8.129 -1.351 1.00 96.62 70 ARG A N 1
ATOM 563 C CA . ARG A 1 70 ? 6.395 8.899 -0.102 1.00 96.62 70 ARG A CA 1
ATOM 564 C C . ARG A 1 70 ? 5.161 9.771 0.062 1.00 96.62 70 ARG A C 1
ATOM 566 O O . ARG A 1 70 ? 4.725 9.964 1.190 1.00 96.62 70 ARG A O 1
ATOM 573 N N . GLN A 1 71 ? 4.595 10.295 -1.023 1.00 95.94 71 GLN A N 1
ATOM 574 C CA . GLN A 1 71 ? 3.372 11.099 -0.948 1.00 95.94 71 GLN A CA 1
ATOM 575 C C . GLN A 1 71 ? 2.201 10.294 -0.372 1.00 95.94 71 GLN A C 1
ATOM 577 O O . GLN A 1 71 ? 1.479 10.796 0.488 1.00 95.94 71 GLN A O 1
ATOM 582 N N . ILE A 1 72 ? 2.047 9.037 -0.797 1.00 96.69 72 ILE A N 1
ATOM 583 C CA . ILE A 1 72 ? 1.011 8.131 -0.282 1.00 96.69 72 ILE A CA 1
ATOM 584 C C . ILE A 1 72 ? 1.401 7.649 1.126 1.00 96.69 72 ILE A C 1
ATOM 586 O O . ILE A 1 72 ?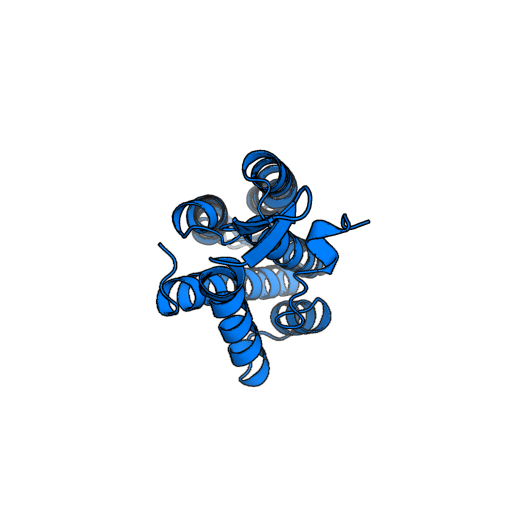 0.592 7.691 2.053 1.00 96.69 72 ILE A O 1
ATOM 590 N N . PHE A 1 73 ? 2.668 7.271 1.314 1.00 97.31 73 PHE A N 1
ATOM 591 C CA . PHE A 1 73 ? 3.210 6.805 2.593 1.00 97.31 73 PHE A CA 1
ATOM 592 C C . PHE A 1 73 ? 3.030 7.820 3.728 1.00 97.31 73 PHE A C 1
ATOM 594 O O . PHE A 1 73 ? 2.623 7.455 4.826 1.00 97.31 73 PHE A O 1
ATOM 601 N N . ALA A 1 74 ? 3.268 9.108 3.473 1.00 97.31 74 ALA A N 1
ATOM 602 C CA . ALA A 1 74 ? 3.119 10.158 4.477 1.00 97.31 74 ALA A CA 1
ATOM 603 C C . ALA A 1 74 ? 1.677 10.268 5.002 1.00 97.31 74 ALA A C 1
ATOM 605 O O . ALA A 1 74 ? 1.468 10.536 6.185 1.00 97.31 74 ALA A O 1
ATOM 606 N N . LYS A 1 75 ? 0.674 10.024 4.147 1.00 96.56 75 LYS A N 1
ATOM 607 C CA . LYS A 1 75 ? -0.735 9.991 4.566 1.00 96.56 75 LYS A CA 1
ATOM 608 C C . LYS A 1 75 ? -1.015 8.794 5.468 1.00 96.56 75 LYS A C 1
ATOM 610 O O . LYS A 1 75 ? -1.618 8.975 6.519 1.00 96.56 75 LYS A O 1
ATOM 615 N N . MET A 1 76 ? -0.496 7.617 5.117 1.00 96.44 76 MET A N 1
ATOM 616 C CA . MET A 1 76 ? -0.552 6.435 5.984 1.00 96.44 76 MET A CA 1
ATOM 617 C C . MET A 1 76 ? 0.104 6.701 7.350 1.00 96.44 76 MET A C 1
ATOM 619 O O . MET A 1 76 ? -0.534 6.479 8.378 1.00 96.44 76 MET A O 1
ATOM 623 N N . LYS A 1 77 ? 1.323 7.260 7.385 1.00 97.62 77 LYS A N 1
ATOM 624 C CA . LYS A 1 77 ? 2.021 7.560 8.650 1.00 97.62 77 LYS A CA 1
ATOM 625 C C . LYS A 1 77 ? 1.275 8.571 9.512 1.00 97.62 77 LYS A C 1
ATOM 627 O O . LYS A 1 77 ? 1.333 8.475 10.732 1.00 97.62 77 LYS A O 1
ATOM 632 N N . SER A 1 78 ? 0.556 9.518 8.907 1.00 97.12 78 SER A N 1
ATOM 633 C CA . SER A 1 78 ? -0.293 10.448 9.659 1.00 97.12 78 SER A CA 1
ATOM 634 C C . SER A 1 78 ? -1.431 9.729 10.391 1.00 97.12 78 SER A C 1
ATOM 636 O O . SER A 1 78 ? -1.706 10.061 11.541 1.00 97.12 78 SER A O 1
ATOM 638 N N . ILE A 1 79 ? -2.051 8.726 9.763 1.00 97.00 79 ILE A N 1
ATOM 639 C CA . ILE A 1 79 ? -3.099 7.898 10.380 1.00 97.00 79 ILE A CA 1
ATOM 640 C C . ILE A 1 79 ? -2.503 7.048 11.507 1.00 97.00 79 ILE A C 1
ATOM 642 O O . ILE A 1 79 ? -3.052 6.982 12.606 1.00 97.00 79 ILE A O 1
ATOM 646 N N . GLU A 1 80 ? -1.348 6.430 11.258 1.00 96.81 80 GLU A N 1
ATOM 647 C CA . GLU A 1 80 ? -0.653 5.611 12.253 1.00 96.81 80 GLU A CA 1
ATOM 648 C C . GLU A 1 80 ? -0.238 6.426 13.486 1.00 96.81 80 GLU A C 1
ATOM 650 O O . GLU A 1 80 ? -0.473 5.996 14.613 1.00 96.81 80 GLU A O 1
ATOM 655 N N . ALA A 1 81 ? 0.298 7.634 13.286 1.00 95.25 81 ALA A N 1
ATOM 656 C CA . ALA A 1 81 ? 0.702 8.534 14.366 1.00 95.25 81 ALA A CA 1
A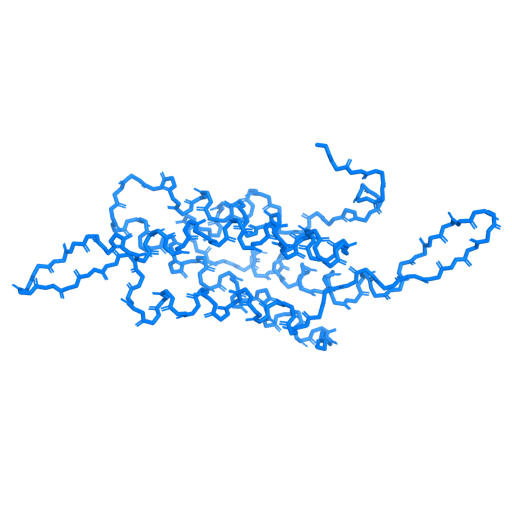TOM 657 C C . ALA A 1 81 ? -0.468 8.956 15.274 1.00 95.25 81 ALA A C 1
ATOM 659 O O . ALA A 1 81 ? -0.262 9.231 16.452 1.00 95.25 81 ALA A O 1
ATOM 660 N N . LYS A 1 82 ? -1.701 8.963 14.752 1.00 93.31 82 LYS A N 1
ATOM 661 C CA . LYS A 1 82 ? -2.932 9.213 15.522 1.00 93.31 82 LYS A CA 1
ATOM 662 C C . LYS A 1 82 ? -3.428 7.979 16.296 1.00 93.31 82 LYS A C 1
ATOM 664 O O . LYS A 1 82 ? -4.496 8.035 16.896 1.00 93.31 82 LYS A O 1
ATOM 669 N N . GLY A 1 83 ? -2.684 6.870 16.276 1.00 92.00 83 GLY A N 1
ATOM 670 C CA . GLY A 1 83 ? -3.041 5.615 16.946 1.00 92.00 83 GLY A CA 1
ATOM 671 C C . GLY A 1 83 ? -3.755 4.593 16.054 1.00 92.00 83 GLY A C 1
ATOM 672 O O . GLY A 1 83 ? -4.162 3.533 16.542 1.00 92.00 83 GLY A O 1
ATOM 673 N N . GLY A 1 84 ? -3.888 4.858 14.750 1.00 95.06 84 GLY A N 1
ATOM 674 C CA . GLY A 1 84 ? -4.649 4.008 13.835 1.00 95.06 84 GLY A CA 1
ATOM 675 C C . GLY A 1 84 ? -6.139 4.025 14.173 1.00 95.06 84 GLY A C 1
ATOM 676 O O . GLY A 1 84 ? -6.710 5.077 14.443 1.00 95.06 84 GLY A O 1
ATOM 677 N N . PHE A 1 85 ? -6.779 2.859 14.189 1.00 96.38 85 PHE A N 1
ATOM 678 C CA . PHE A 1 85 ? -8.212 2.735 14.462 1.00 96.38 85 PHE A CA 1
ATOM 679 C C . PHE A 1 85 ? -8.570 2.743 15.944 1.00 96.38 85 PHE A C 1
ATOM 681 O O . PHE A 1 85 ? -9.747 2.631 16.263 1.00 96.38 85 PHE A O 1
ATOM 688 N N . LEU A 1 86 ? -7.608 2.899 16.854 1.00 95.25 86 LEU A N 1
ATOM 689 C CA . LEU A 1 86 ? -7.894 3.005 18.282 1.00 95.25 86 LEU A CA 1
ATOM 690 C C . LEU A 1 86 ? -7.913 4.466 18.725 1.00 95.25 86 LEU A C 1
ATOM 692 O O . LEU A 1 86 ? -6.993 5.228 18.442 1.00 95.25 86 LEU A O 1
ATOM 696 N N . GLU A 1 87 ? -8.939 4.830 19.481 1.00 93.06 87 GLU A N 1
ATOM 697 C CA . GLU A 1 87 ? -9.022 6.075 20.232 1.00 93.06 87 GLU A CA 1
ATOM 698 C C . GLU A 1 87 ? -9.130 5.731 21.719 1.00 93.06 87 GLU A C 1
ATOM 700 O O . GLU A 1 87 ? -9.945 4.892 22.111 1.00 93.06 87 GLU A O 1
ATOM 705 N N . ARG A 1 88 ? -8.293 6.366 22.546 1.00 89.12 88 ARG A N 1
ATOM 706 C CA . ARG A 1 88 ? -8.363 6.251 24.005 1.00 89.12 88 ARG A CA 1
ATOM 707 C C . ARG A 1 88 ? -8.971 7.522 24.562 1.00 89.12 88 ARG A C 1
ATOM 709 O O . ARG A 1 88 ? -8.375 8.589 24.424 1.00 89.12 88 ARG A O 1
ATOM 716 N N . LYS A 1 89 ? -10.133 7.410 25.197 1.00 85.50 89 LYS A N 1
ATOM 717 C CA . LYS A 1 89 ? -10.791 8.536 25.861 1.00 85.50 89 LYS A CA 1
ATOM 718 C C . LYS A 1 89 ? -11.345 8.061 27.196 1.00 85.50 89 LYS A C 1
ATOM 720 O O . LYS A 1 89 ? -12.025 7.047 27.231 1.00 85.50 89 LYS A O 1
ATOM 725 N N . GLU A 1 90 ? -11.006 8.769 28.274 1.00 85.94 90 GLU A N 1
ATOM 726 C CA . GLU A 1 90 ? -11.548 8.512 29.623 1.00 85.94 90 GLU A CA 1
ATOM 727 C C . GLU A 1 90 ? -11.351 7.062 30.123 1.00 85.94 90 GLU A C 1
ATOM 729 O O . GLU A 1 90 ? -12.153 6.535 30.880 1.00 85.94 90 GLU A O 1
ATOM 734 N N . GLY A 1 91 ? -10.258 6.403 29.715 1.00 84.25 91 GLY A N 1
ATOM 735 C CA . GLY A 1 91 ? -9.957 5.016 30.105 1.00 84.25 91 GLY A CA 1
ATOM 736 C C . GLY A 1 91 ? -10.602 3.943 29.220 1.00 84.25 91 GLY A C 1
ATOM 737 O O . GLY A 1 91 ? -10.233 2.776 29.326 1.00 84.25 91 GLY A O 1
ATOM 738 N N . GLU A 1 92 ? -11.474 4.326 28.286 1.00 88.31 92 GLU A N 1
ATOM 739 C CA . GLU A 1 92 ? -12.094 3.421 27.320 1.00 88.31 92 GLU A CA 1
ATOM 740 C C . GLU A 1 92 ? -11.328 3.392 25.990 1.00 88.31 92 GLU A C 1
ATOM 742 O O . GLU A 1 92 ? -10.798 4.406 25.519 1.00 88.31 92 GLU A O 1
ATOM 747 N N . VAL A 1 93 ? -11.282 2.211 25.363 1.00 90.69 93 VAL A N 1
ATOM 748 C CA . VAL A 1 93 ? -10.745 2.013 24.010 1.00 90.69 93 VAL A CA 1
ATOM 749 C C . VAL A 1 93 ? -11.913 1.852 23.049 1.00 90.69 93 VAL A C 1
ATOM 751 O O . VAL A 1 93 ? -12.685 0.902 23.162 1.00 90.69 93 VAL A O 1
ATOM 754 N N . LYS A 1 94 ? -12.017 2.752 22.074 1.00 93.38 94 LYS A N 1
ATOM 755 C CA . LYS A 1 94 ? -13.060 2.719 21.043 1.00 93.38 94 LYS A CA 1
ATOM 756 C C . LYS A 1 94 ? -12.485 2.929 19.648 1.00 93.38 94 LYS A C 1
ATOM 758 O O . LYS A 1 94 ? -11.304 3.233 19.484 1.00 93.38 94 LYS A O 1
ATOM 763 N N . GLU A 1 95 ? -13.326 2.752 18.633 1.00 94.44 95 GLU A N 1
ATOM 764 C CA . GLU A 1 95 ? -12.922 2.959 17.244 1.00 94.44 95 GLU A CA 1
ATOM 765 C C . GLU A 1 95 ? -12.701 4.451 16.950 1.00 94.44 95 GLU A C 1
ATOM 767 O O . GLU A 1 95 ? -13.609 5.273 17.088 1.00 94.44 95 GLU A O 1
ATOM 772 N N . ASN A 1 96 ? -11.511 4.783 16.454 1.00 95.62 96 ASN A N 1
ATOM 773 C CA . ASN A 1 96 ? -11.203 6.075 15.863 1.00 95.62 96 ASN A CA 1
ATOM 774 C C . ASN A 1 96 ? -11.830 6.163 14.461 1.00 95.62 96 ASN A C 1
ATOM 776 O O . ASN A 1 96 ? -11.218 5.813 13.445 1.00 95.62 96 ASN A O 1
ATOM 780 N N . LYS A 1 97 ? -13.078 6.638 14.403 1.00 94.62 97 LYS A N 1
ATOM 781 C CA . LYS A 1 97 ? -13.834 6.766 13.146 1.00 94.62 97 LYS A CA 1
ATOM 782 C C . LYS A 1 97 ? -13.147 7.689 12.136 1.00 94.62 97 LYS A C 1
ATOM 784 O O . LYS A 1 97 ? -13.175 7.402 10.942 1.00 94.62 97 LYS A O 1
ATOM 789 N N . ASN A 1 98 ? -12.487 8.751 12.599 1.00 95.38 98 ASN A N 1
ATOM 790 C CA . ASN A 1 98 ? -11.777 9.685 11.723 1.00 95.38 98 ASN A CA 1
ATOM 791 C C . ASN A 1 98 ? -10.583 9.010 11.043 1.00 95.38 98 ASN A C 1
ATOM 793 O O . ASN A 1 98 ? -10.439 9.112 9.829 1.00 95.38 98 ASN A O 1
ATOM 797 N N . ALA A 1 99 ? -9.781 8.249 11.790 1.00 95.81 99 ALA A N 1
ATOM 798 C CA . ALA A 1 99 ? -8.673 7.483 11.223 1.00 95.81 99 ALA A CA 1
ATOM 799 C C . ALA A 1 99 ? -9.147 6.439 10.200 1.00 95.81 99 ALA A C 1
ATOM 801 O O . ALA A 1 99 ? -8.517 6.263 9.160 1.00 95.81 99 ALA A O 1
ATOM 802 N N . LYS A 1 100 ? -10.287 5.782 10.452 1.00 95.75 100 LYS A N 1
ATOM 803 C CA . LYS A 1 100 ? -10.907 4.855 9.493 1.00 95.75 100 LYS A CA 1
ATOM 804 C C . LYS A 1 100 ? -11.325 5.548 8.198 1.00 95.75 100 LYS A C 1
ATOM 806 O O . LYS A 1 100 ? -11.047 5.030 7.119 1.00 95.75 100 LYS A O 1
ATOM 811 N N . ILE A 1 101 ? -11.959 6.717 8.294 1.00 96.88 101 ILE A N 1
ATOM 812 C CA . ILE A 1 101 ? -12.337 7.521 7.124 1.00 96.88 101 ILE A CA 1
ATOM 813 C C . ILE A 1 101 ? -11.085 7.964 6.362 1.00 96.88 101 ILE A C 1
ATOM 815 O O . ILE A 1 101 ? -11.005 7.754 5.156 1.00 96.88 101 ILE A O 1
ATOM 819 N N . GLU A 1 102 ? -10.079 8.512 7.048 1.00 97.12 102 GLU A N 1
ATOM 820 C CA . GLU A 1 102 ? -8.809 8.919 6.431 1.00 97.12 102 GLU A CA 1
ATOM 821 C C . GLU A 1 102 ? -8.121 7.751 5.711 1.00 97.12 102 GLU A C 1
ATOM 823 O O . GLU A 1 102 ? -7.603 7.924 4.606 1.00 97.12 102 GLU A O 1
ATOM 828 N N . PHE A 1 103 ? -8.161 6.553 6.297 1.00 98.12 103 PHE A N 1
ATOM 829 C CA . PHE A 1 103 ? -7.620 5.342 5.690 1.00 98.12 103 PHE A CA 1
ATOM 830 C C . PHE A 1 103 ? -8.382 4.928 4.428 1.00 98.12 103 PHE A C 1
ATOM 832 O O . PHE A 1 103 ? -7.762 4.668 3.399 1.00 98.12 103 PHE A O 1
ATOM 839 N N . LEU A 1 104 ? -9.718 4.943 4.457 1.00 97.75 104 LEU A N 1
ATOM 840 C CA . LEU A 1 104 ? -10.542 4.693 3.269 1.00 97.75 104 LEU A CA 1
ATOM 841 C C . LEU A 1 104 ? -10.276 5.722 2.161 1.00 97.75 104 LEU A C 1
ATOM 843 O O . LEU A 1 104 ? -10.233 5.369 0.982 1.00 97.75 104 LEU A O 1
ATOM 847 N N . MET A 1 105 ? -10.018 6.978 2.531 1.00 97.62 105 MET A N 1
ATOM 848 C CA . MET A 1 105 ? -9.691 8.058 1.597 1.00 97.62 105 MET A CA 1
ATOM 849 C C . MET A 1 105 ? -8.326 7.896 0.910 1.00 97.62 105 MET A C 1
ATOM 851 O O . MET A 1 105 ? -8.044 8.605 -0.062 1.00 97.62 105 MET A O 1
ATOM 855 N N . LEU A 1 106 ? -7.500 6.926 1.318 1.00 98.00 106 LEU A N 1
ATOM 856 C CA . LEU A 1 106 ? -6.318 6.547 0.544 1.00 98.00 106 LEU A CA 1
ATOM 857 C C . LEU A 1 106 ? -6.702 5.986 -0.832 1.00 98.00 106 LEU A C 1
ATOM 859 O O . LEU A 1 106 ? -6.001 6.272 -1.799 1.00 98.00 106 LEU A O 1
ATOM 863 N N . LYS A 1 107 ? -7.828 5.269 -0.970 1.00 98.06 107 LYS A N 1
ATOM 864 C CA . LYS A 1 107 ? -8.290 4.734 -2.266 1.00 98.06 107 LYS A CA 1
ATOM 865 C C . LYS A 1 107 ? -8.505 5.831 -3.325 1.00 98.06 107 LYS A C 1
ATOM 867 O O . LYS A 1 107 ? -7.850 5.770 -4.369 1.00 98.06 107 LYS A O 1
ATOM 872 N N . PRO A 1 108 ? -9.338 6.870 -3.100 1.00 97.88 108 PRO A N 1
ATOM 873 C CA . PRO A 1 108 ? -9.503 7.949 -4.076 1.00 97.88 108 PRO A CA 1
ATOM 874 C C . PRO A 1 108 ? -8.216 8.758 -4.303 1.00 97.88 108 PRO A C 1
ATOM 876 O O . PRO A 1 108 ? -7.931 9.137 -5.441 1.00 97.88 108 PRO A O 1
ATOM 879 N N . LEU A 1 109 ? -7.391 8.970 -3.269 1.00 96.44 109 LEU A N 1
ATOM 880 C CA . LEU A 1 109 ? -6.078 9.611 -3.419 1.00 96.44 109 LEU A CA 1
ATOM 881 C C . LEU A 1 109 ? -5.174 8.829 -4.387 1.00 96.44 109 LEU A C 1
ATOM 883 O O . LEU A 1 109 ? -4.558 9.408 -5.284 1.00 96.44 109 LEU A O 1
ATOM 887 N N . MET A 1 110 ? -5.108 7.510 -4.217 1.00 97.81 110 MET A N 1
ATOM 888 C CA . MET A 1 110 ? -4.326 6.611 -5.060 1.00 97.81 110 MET A CA 1
ATOM 889 C C . MET A 1 110 ? -4.885 6.511 -6.481 1.00 97.81 110 MET A C 1
ATOM 891 O O . MET A 1 110 ? -4.110 6.480 -7.435 1.00 97.81 110 MET A O 1
ATOM 895 N N . ALA A 1 111 ? -6.210 6.531 -6.651 1.00 97.00 111 ALA A N 1
ATOM 896 C CA . ALA A 1 111 ? -6.842 6.568 -7.968 1.00 97.00 111 ALA A CA 1
ATOM 897 C C . ALA A 1 111 ? -6.434 7.825 -8.756 1.00 97.00 111 ALA A C 1
ATOM 899 O O . ALA A 1 111 ? -6.073 7.739 -9.934 1.00 97.00 111 ALA A O 1
ATOM 900 N N . TYR A 1 112 ? -6.409 8.983 -8.090 1.00 96.25 112 TYR A N 1
ATOM 901 C CA . TYR A 1 112 ? -5.901 10.218 -8.681 1.00 96.25 112 TYR A CA 1
ATOM 902 C C . TYR A 1 112 ? -4.405 10.125 -9.015 1.00 96.25 112 TYR A C 1
ATOM 904 O O . TYR A 1 112 ? -4.009 10.452 -10.134 1.00 96.25 112 TYR A O 1
ATOM 912 N N . ALA A 1 113 ? -3.572 9.631 -8.091 1.00 94.50 113 ALA A N 1
ATOM 913 C CA . ALA A 1 113 ? -2.133 9.465 -8.318 1.00 94.50 113 ALA A CA 1
ATOM 914 C C . ALA A 1 113 ? -1.835 8.540 -9.511 1.00 94.50 113 ALA A C 1
ATOM 916 O O . ALA A 1 113 ? -0.998 8.870 -10.355 1.00 94.50 113 ALA A O 1
ATOM 917 N N . LYS A 1 114 ? -2.576 7.429 -9.626 1.00 94.88 114 LYS A N 1
ATOM 918 C CA . LYS A 1 114 ? -2.524 6.505 -10.764 1.00 94.88 114 LYS A CA 1
ATOM 919 C C . LYS A 1 114 ? -2.798 7.230 -12.077 1.00 94.88 114 LYS A C 1
ATOM 921 O O . LYS A 1 114 ? -1.996 7.113 -12.996 1.00 94.88 114 LYS A O 1
ATOM 926 N N . LYS A 1 115 ? -3.875 8.019 -12.158 1.00 94.56 115 LYS A N 1
ATOM 927 C CA . LYS A 1 115 ? -4.223 8.748 -13.388 1.00 94.56 115 LYS A CA 1
ATOM 928 C C . LYS A 1 115 ? -3.246 9.879 -13.715 1.00 94.56 115 LYS A C 1
ATOM 930 O O . LYS A 1 115 ? -2.982 10.130 -14.884 1.00 94.56 115 LYS A O 1
ATOM 935 N N . ARG A 1 116 ? -2.729 10.566 -12.694 1.00 94.31 116 ARG A N 1
ATOM 936 C CA . ARG A 1 116 ? -1.800 11.692 -12.851 1.00 94.31 116 ARG A CA 1
ATOM 937 C C . ARG A 1 116 ? -0.442 11.259 -13.396 1.00 94.31 116 ARG A C 1
ATOM 939 O O . ARG A 1 116 ? 0.152 12.001 -14.171 1.00 94.31 116 ARG A O 1
ATOM 946 N N . HIS A 1 117 ? 0.072 10.123 -12.933 1.00 93.62 117 HIS A N 1
ATOM 947 C CA . HIS A 1 117 ? 1.406 9.655 -13.308 1.00 93.62 117 HIS A CA 1
ATOM 948 C C . HIS A 1 117 ? 1.400 8.674 -14.476 1.00 93.62 117 HIS A C 1
ATOM 950 O O . HIS A 1 117 ? 2.342 8.700 -15.257 1.00 93.62 117 HIS A O 1
ATOM 956 N N . ASP A 1 118 ? 0.355 7.852 -14.603 1.00 91.06 118 ASP A N 1
ATOM 957 C CA . ASP A 1 118 ? 0.127 6.954 -15.744 1.00 91.06 118 ASP A CA 1
ATOM 958 C C . ASP A 1 118 ? 1.312 6.020 -16.081 1.00 91.06 118 ASP A C 1
ATOM 960 O O . ASP A 1 118 ? 1.547 5.661 -17.237 1.00 91.06 118 ASP A O 1
ATOM 964 N N . THR A 1 119 ? 2.069 5.617 -15.052 1.00 93.38 119 THR A N 1
ATOM 965 C CA . THR A 1 119 ? 3.147 4.625 -15.169 1.00 93.38 119 THR A CA 1
ATOM 966 C C . THR A 1 119 ? 2.709 3.258 -14.661 1.00 93.38 119 THR A C 1
ATOM 968 O O . THR A 1 119 ? 1.897 3.146 -13.731 1.00 93.38 119 THR A O 1
ATOM 971 N N . VAL A 1 120 ? 3.296 2.199 -15.225 1.00 94.44 120 VAL A N 1
ATOM 972 C CA . VAL A 1 120 ? 3.068 0.824 -14.755 1.00 94.44 120 VAL A CA 1
ATOM 973 C C . VAL A 1 120 ? 3.426 0.698 -13.272 1.00 94.44 120 VAL A C 1
ATOM 975 O O . VAL A 1 120 ? 2.664 0.099 -12.517 1.00 94.44 120 VAL A O 1
ATOM 978 N N . GLY A 1 121 ? 4.536 1.293 -12.827 1.00 95.81 121 GLY A N 1
ATOM 979 C CA . GLY A 1 121 ? 4.984 1.228 -11.436 1.00 95.81 121 GLY A CA 1
ATOM 980 C C . GLY A 1 121 ? 3.969 1.821 -10.460 1.00 95.81 121 GLY A C 1
ATOM 981 O O . GLY A 1 121 ? 3.619 1.177 -9.469 1.00 95.81 121 GLY A O 1
ATOM 982 N N . MET A 1 122 ? 3.421 3.005 -10.765 1.00 96.56 122 MET A N 1
ATOM 983 C CA . MET A 1 122 ? 2.371 3.615 -9.941 1.00 96.56 122 MET A CA 1
ATOM 984 C C . MET A 1 122 ? 1.106 2.764 -9.922 1.00 96.56 122 MET A C 1
ATOM 986 O O . MET A 1 122 ? 0.544 2.519 -8.857 1.00 96.56 122 MET A O 1
ATOM 990 N N . MET A 1 123 ? 0.669 2.267 -11.077 1.00 95.44 123 MET A N 1
ATOM 991 C CA . MET A 1 123 ? -0.502 1.403 -11.129 1.00 95.44 123 MET A CA 1
ATOM 992 C C . MET A 1 123 ? -0.320 0.140 -10.280 1.00 95.44 123 MET A C 1
ATOM 994 O O . MET A 1 123 ? -1.234 -0.227 -9.545 1.00 95.44 123 MET A O 1
ATOM 998 N N . ARG A 1 124 ? 0.836 -0.523 -10.386 1.00 96.50 124 ARG A N 1
ATOM 999 C CA . ARG A 1 124 ? 1.127 -1.767 -9.664 1.00 96.50 124 ARG A CA 1
ATOM 1000 C C . ARG A 1 124 ? 1.186 -1.530 -8.164 1.00 96.50 124 ARG A C 1
ATOM 1002 O O . ARG A 1 124 ? 0.597 -2.306 -7.422 1.00 96.50 124 ARG A O 1
ATOM 1009 N N . LEU A 1 125 ? 1.813 -0.442 -7.716 1.00 97.88 125 LEU A N 1
ATOM 1010 C CA . LEU A 1 125 ? 1.784 -0.067 -6.304 1.00 97.88 125 LEU A CA 1
ATOM 1011 C C . LEU A 1 125 ? 0.345 0.141 -5.812 1.00 97.88 125 LEU A C 1
ATOM 1013 O O . LEU A 1 125 ? -0.042 -0.444 -4.804 1.00 97.88 125 LEU A O 1
ATOM 1017 N N . VAL A 1 126 ? -0.447 0.939 -6.534 1.00 97.38 126 VAL A N 1
ATOM 1018 C CA . VAL A 1 126 ? -1.840 1.231 -6.164 1.00 97.38 126 VAL A CA 1
ATOM 1019 C C . VAL A 1 126 ? -2.677 -0.040 -6.092 1.00 97.38 126 VAL A C 1
ATOM 1021 O O . VAL A 1 126 ? -3.428 -0.201 -5.144 1.00 97.38 126 VAL A O 1
ATOM 1024 N N . GLU A 1 127 ? -2.519 -0.957 -7.043 1.00 96.69 127 GLU A N 1
ATOM 1025 C CA . GLU A 1 127 ? -3.219 -2.244 -7.056 1.00 96.69 127 GLU A CA 1
ATOM 1026 C C . GLU A 1 127 ? -2.948 -3.067 -5.782 1.00 96.69 127 GLU A C 1
ATOM 1028 O O . GLU A 1 127 ? -3.888 -3.527 -5.140 1.00 96.69 127 GLU A O 1
ATOM 1033 N N . ARG A 1 128 ? -1.682 -3.187 -5.354 1.00 98.25 128 ARG A N 1
ATOM 1034 C CA . ARG A 1 128 ? -1.327 -3.925 -4.125 1.00 98.25 128 ARG A CA 1
ATOM 1035 C C . ARG A 1 128 ? -1.853 -3.244 -2.866 1.00 98.25 128 ARG A C 1
ATOM 1037 O O . ARG A 1 128 ? -2.340 -3.919 -1.962 1.00 98.25 128 ARG A O 1
ATOM 1044 N N . LEU A 1 129 ? -1.750 -1.917 -2.800 1.00 98.56 129 LEU A N 1
ATOM 1045 C CA . LEU A 1 129 ? -2.248 -1.152 -1.658 1.00 98.56 129 LEU A CA 1
ATOM 1046 C C . LEU A 1 129 ? -3.778 -1.179 -1.578 1.00 98.56 129 LEU A C 1
ATOM 1048 O O . LEU A 1 129 ? -4.311 -1.205 -0.476 1.00 98.56 129 LEU A O 1
ATOM 1052 N N . ASP A 1 130 ? -4.477 -1.213 -2.711 1.00 98.31 130 ASP A N 1
ATOM 1053 C CA . ASP A 1 130 ? -5.936 -1.319 -2.761 1.00 98.31 130 ASP A CA 1
ATOM 1054 C C . ASP A 1 130 ? -6.419 -2.654 -2.177 1.00 98.31 130 ASP A C 1
ATOM 1056 O O . ASP A 1 130 ? -7.238 -2.652 -1.256 1.00 98.31 130 ASP A O 1
ATOM 1060 N N . TRP A 1 131 ? -5.817 -3.774 -2.601 1.00 98.62 131 TRP A N 1
ATOM 1061 C CA . TRP A 1 131 ? -6.075 -5.096 -2.010 1.00 98.62 131 TRP A CA 1
ATOM 1062 C C . TRP A 1 131 ? -5.797 -5.114 -0.507 1.00 98.62 131 TRP A C 1
ATOM 1064 O O . TRP A 1 131 ? -6.581 -5.647 0.276 1.00 98.62 131 TRP A O 1
ATOM 1074 N N . ALA A 1 132 ? -4.688 -4.501 -0.093 1.00 98.75 132 ALA A N 1
ATOM 1075 C CA . ALA A 1 132 ? -4.301 -4.459 1.305 1.00 98.75 132 ALA A CA 1
ATOM 1076 C C . ALA A 1 132 ? -5.281 -3.623 2.152 1.00 98.75 132 ALA A C 1
ATOM 1078 O O . ALA A 1 132 ? -5.614 -4.021 3.266 1.00 98.75 132 ALA A O 1
ATOM 1079 N N . ILE A 1 133 ? -5.793 -2.501 1.627 1.00 98.62 133 ILE A N 1
ATOM 1080 C CA . ILE A 1 133 ? -6.839 -1.702 2.287 1.00 98.62 133 ILE A CA 1
ATOM 1081 C C . ILE A 1 133 ? -8.121 -2.526 2.453 1.00 98.62 133 ILE A C 1
ATOM 1083 O O . ILE A 1 133 ? -8.704 -2.514 3.538 1.00 98.62 133 ILE A O 1
ATOM 1087 N N . ASP A 1 134 ? -8.544 -3.265 1.425 1.00 98.62 134 ASP A N 1
ATOM 1088 C CA . ASP A 1 134 ? -9.743 -4.111 1.503 1.00 98.62 134 ASP A CA 1
ATOM 1089 C C . ASP A 1 134 ? -9.591 -5.235 2.535 1.00 98.62 134 ASP A C 1
ATOM 1091 O O . ASP A 1 134 ? -10.491 -5.478 3.345 1.00 98.62 134 ASP A O 1
ATOM 1095 N N . ALA A 1 135 ? -8.418 -5.867 2.586 1.00 98.62 135 ALA A N 1
ATOM 1096 C CA . ALA A 1 135 ? -8.102 -6.883 3.585 1.00 98.62 135 ALA A CA 1
ATOM 1097 C C . ALA A 1 135 ? -8.120 -6.326 5.023 1.00 98.62 135 ALA A C 1
ATOM 1099 O O . ALA A 1 135 ? -8.530 -7.021 5.956 1.00 98.62 135 ALA A O 1
ATOM 1100 N N . VAL A 1 136 ? -7.719 -5.065 5.219 1.00 98.62 136 VAL A N 1
ATOM 1101 C CA . VAL A 1 136 ? -7.814 -4.384 6.519 1.00 98.62 136 VAL A CA 1
ATOM 1102 C C . VAL A 1 136 ? -9.271 -4.094 6.882 1.00 98.62 136 VAL A C 1
ATOM 1104 O O . VAL A 1 136 ? -9.701 -4.415 7.987 1.00 98.62 136 VAL A O 1
ATOM 1107 N N . ILE A 1 137 ? -10.035 -3.480 5.975 1.00 97.88 137 ILE A N 1
ATOM 1108 C CA . ILE A 1 137 ? -11.394 -2.994 6.260 1.00 97.88 137 ILE A CA 1
ATOM 1109 C C . ILE A 1 137 ? -12.403 -4.132 6.434 1.00 97.88 137 ILE A C 1
ATOM 1111 O O . ILE A 1 137 ? -13.352 -3.968 7.198 1.00 97.88 137 ILE A O 1
ATOM 1115 N N . SER A 1 138 ? -12.169 -5.280 5.798 1.00 97.81 138 SER A N 1
ATOM 1116 C CA . SER A 1 138 ? -13.004 -6.483 5.927 1.00 97.81 138 SER A CA 1
ATOM 1117 C C . SER A 1 138 ? -12.935 -7.178 7.292 1.00 97.81 138 SER A C 1
ATOM 1119 O O . SER A 1 138 ? -13.672 -8.131 7.507 1.00 97.81 138 SER A O 1
ATOM 1121 N N . ALA A 1 139 ? -12.075 -6.744 8.221 1.00 97.56 139 ALA A N 1
ATOM 1122 C CA . ALA A 1 139 ? -12.106 -7.259 9.589 1.00 97.56 139 ALA A CA 1
ATOM 1123 C C . ALA A 1 139 ? -13.396 -6.838 10.311 1.00 97.56 139 ALA A C 1
ATOM 1125 O O . ALA A 1 139 ? -13.760 -5.657 10.284 1.00 97.56 139 ALA A O 1
ATOM 1126 N N . ASP A 1 140 ? -14.032 -7.782 11.005 1.00 93.19 140 ASP A N 1
ATOM 1127 C CA . ASP A 1 140 ? -15.306 -7.564 11.697 1.00 93.19 140 ASP A CA 1
ATOM 1128 C C . ASP A 1 140 ? -15.128 -6.746 12.983 1.00 93.19 140 ASP A C 1
ATOM 1130 O O . ASP A 1 140 ? -15.772 -5.707 13.174 1.00 93.19 140 ASP A O 1
ATOM 1134 N N . ASP A 1 141 ? -14.189 -7.149 13.842 1.00 96.00 141 ASP A N 1
ATOM 1135 C CA 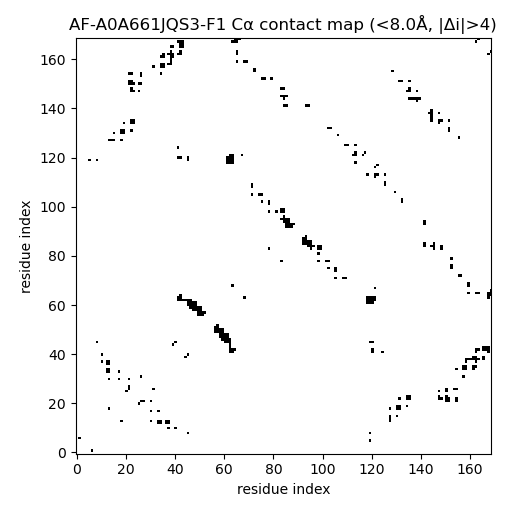. ASP A 1 141 ? -13.937 -6.489 15.118 1.00 96.00 141 ASP A CA 1
ATOM 1136 C C . ASP A 1 141 ? -12.783 -5.473 15.064 1.00 96.00 141 ASP A C 1
ATOM 1138 O O . ASP A 1 141 ? -11.915 -5.474 14.186 1.00 96.00 141 ASP A O 1
ATOM 1142 N N . LEU A 1 142 ? -12.790 -4.559 16.035 1.00 95.88 142 LEU A N 1
ATOM 1143 C CA . LEU A 1 142 ? -11.838 -3.454 16.109 1.00 95.88 142 LEU A CA 1
ATOM 1144 C C . LEU A 1 142 ? -10.396 -3.913 16.376 1.00 95.88 142 LEU A C 1
ATOM 1146 O O . LEU A 1 142 ? -9.456 -3.301 15.864 1.00 95.88 142 LEU A O 1
ATOM 1150 N N . SER A 1 143 ? -10.214 -4.957 17.184 1.00 96.00 143 SER A N 1
ATOM 1151 C CA . SER A 1 143 ? -8.889 -5.445 17.568 1.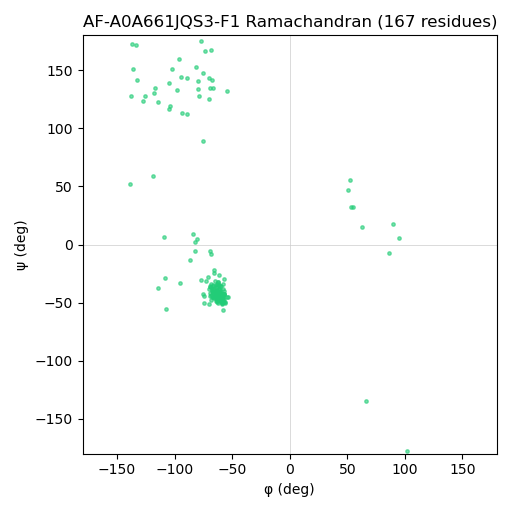00 96.00 143 SER A CA 1
ATOM 1152 C C . SER A 1 143 ? -8.182 -6.052 16.360 1.00 96.00 143 SER A C 1
ATOM 1154 O O . SER A 1 143 ? -7.051 -5.672 16.038 1.00 96.00 143 SER A O 1
ATOM 1156 N N . GLU A 1 144 ? -8.884 -6.914 15.625 1.00 97.75 144 GLU A N 1
ATOM 1157 C CA . GLU A 1 144 ? -8.378 -7.516 14.397 1.00 97.75 144 GLU A CA 1
ATOM 1158 C C . GLU A 1 144 ? -8.140 -6.452 13.321 1.00 97.75 144 GLU A C 1
ATOM 1160 O O . GLU A 1 144 ? -7.064 -6.411 12.722 1.00 97.75 144 GLU A O 1
ATOM 1165 N N . ARG A 1 145 ? -9.069 -5.505 13.131 1.00 97.81 145 ARG A N 1
ATOM 1166 C CA . ARG A 1 145 ? -8.882 -4.395 12.181 1.00 97.81 145 ARG A CA 1
ATOM 1167 C C . ARG A 1 145 ? -7.627 -3.580 12.498 1.00 97.81 145 ARG A C 1
ATOM 1169 O O . ARG A 1 145 ? -6.865 -3.235 11.594 1.00 97.81 145 ARG A O 1
ATOM 1176 N N . GLN A 1 146 ? -7.376 -3.297 13.777 1.00 97.94 146 GLN A N 1
ATOM 1177 C CA . GLN A 1 146 ? -6.173 -2.592 14.214 1.00 97.94 146 GLN A CA 1
ATOM 1178 C C . GLN A 1 146 ? -4.900 -3.413 13.976 1.00 97.94 146 GLN A C 1
ATOM 1180 O O . GLN A 1 146 ? -3.879 -2.860 13.558 1.00 97.94 146 GLN A O 1
ATOM 1185 N N . LYS A 1 147 ? -4.926 -4.724 14.237 1.00 98.38 147 LYS A N 1
ATOM 1186 C CA . LYS A 1 147 ? -3.803 -5.624 13.941 1.00 98.38 147 LYS A CA 1
ATOM 1187 C C . LYS A 1 147 ? -3.494 -5.626 12.441 1.00 98.38 147 LYS A C 1
ATOM 1189 O O . LYS A 1 147 ? -2.344 -5.404 12.062 1.00 98.38 147 LYS A O 1
ATOM 1194 N N . ARG A 1 148 ? -4.513 -5.787 11.594 1.00 98.62 148 ARG A N 1
ATOM 1195 C CA . ARG A 1 148 ? -4.376 -5.744 10.132 1.00 98.62 148 ARG A CA 1
ATOM 1196 C C . ARG A 1 148 ? -3.847 -4.399 9.646 1.00 98.62 148 ARG A C 1
ATOM 1198 O O . ARG A 1 148 ? -2.964 -4.370 8.795 1.00 98.62 148 ARG A O 1
ATOM 1205 N N . PHE A 1 149 ? -4.304 -3.289 10.226 1.00 98.62 149 PHE A N 1
ATOM 1206 C CA . PHE A 1 149 ? -3.762 -1.960 9.928 1.00 98.62 149 PHE A CA 1
ATOM 1207 C C . PHE A 1 149 ? -2.264 -1.856 10.243 1.00 98.62 149 PHE A C 1
ATOM 1209 O O . PHE A 1 149 ? -1.491 -1.382 9.415 1.00 98.62 149 PHE A O 1
ATOM 1216 N N . LYS A 1 150 ? -1.809 -2.368 11.392 1.00 98.56 150 LYS A N 1
ATOM 1217 C CA . LYS A 1 150 ? -0.368 -2.416 11.701 1.00 98.56 150 LYS A CA 1
ATOM 1218 C C . LYS A 1 150 ? 0.405 -3.269 10.694 1.00 98.56 150 LYS A C 1
ATOM 1220 O O . LYS A 1 150 ? 1.519 -2.911 10.315 1.00 98.56 150 LYS A O 1
ATOM 1225 N N . ASN A 1 151 ? -0.171 -4.383 10.248 1.00 98.81 151 ASN A N 1
ATOM 1226 C CA . ASN A 1 151 ? 0.434 -5.212 9.208 1.00 98.81 151 ASN A CA 1
ATOM 1227 C C . ASN A 1 151 ? 0.502 -4.474 7.862 1.00 98.81 151 ASN A C 1
ATOM 1229 O O . ASN A 1 151 ? 1.532 -4.551 7.193 1.00 98.81 151 ASN A O 1
ATOM 1233 N N . PHE A 1 152 ? -0.522 -3.693 7.507 1.00 98.81 152 PHE A N 1
ATOM 1234 C CA . PHE A 1 152 ? -0.505 -2.791 6.352 1.00 98.81 152 PHE A CA 1
ATOM 1235 C C . PHE A 1 152 ? 0.623 -1.756 6.441 1.00 98.81 152 PHE A C 1
ATOM 1237 O O . PHE A 1 152 ? 1.363 -1.582 5.474 1.00 98.81 152 PHE A O 1
ATOM 1244 N N . CYS A 1 153 ? 0.804 -1.104 7.596 1.00 98.75 153 CYS A N 1
ATOM 1245 C CA . CYS A 1 153 ? 1.905 -0.157 7.807 1.00 98.75 153 CYS A CA 1
ATOM 1246 C C . CYS A 1 153 ? 3.260 -0.823 7.534 1.00 98.75 153 CYS A C 1
ATOM 1248 O O . CYS A 1 153 ? 4.032 -0.325 6.716 1.00 98.75 153 CYS A O 1
ATOM 1250 N N . LYS A 1 154 ? 3.500 -2.002 8.126 1.00 98.75 154 LYS A N 1
ATOM 1251 C CA . LYS A 1 154 ? 4.730 -2.786 7.916 1.00 98.75 154 LYS A CA 1
ATOM 1252 C C . LYS A 1 154 ? 4.936 -3.192 6.458 1.00 98.75 154 LYS A C 1
ATOM 1254 O O . LYS A 1 154 ? 6.059 -3.133 5.966 1.00 98.75 154 LYS A O 1
ATOM 1259 N N . LEU A 1 155 ? 3.870 -3.601 5.766 1.00 98.81 155 LEU A N 1
ATOM 1260 C CA . LEU A 1 155 ? 3.926 -3.941 4.343 1.00 98.81 155 LEU A CA 1
ATOM 1261 C C . LEU A 1 155 ? 4.413 -2.743 3.533 1.00 98.81 155 LEU A C 1
ATOM 1263 O O . LEU A 1 155 ? 5.335 -2.855 2.728 1.00 98.81 155 LEU A O 1
ATOM 1267 N N . PHE A 1 156 ? 3.790 -1.587 3.751 1.00 98.69 156 PHE A N 1
ATOM 1268 C CA . PHE A 1 156 ? 4.088 -0.402 2.967 1.00 98.69 156 PHE A CA 1
ATOM 1269 C C . PHE A 1 156 ? 5.491 0.145 3.274 1.00 98.69 156 PHE A C 1
ATOM 1271 O O . PHE A 1 156 ? 6.211 0.558 2.363 1.00 98.69 156 PHE A O 1
ATOM 1278 N N . GLU A 1 157 ? 5.922 0.075 4.535 1.00 98.62 157 GLU A N 1
ATOM 1279 C CA . GLU A 1 157 ? 7.304 0.353 4.940 1.00 98.62 157 GLU A CA 1
ATOM 1280 C C . GLU A 1 157 ? 8.301 -0.571 4.234 1.00 98.62 157 GLU A C 1
ATOM 1282 O O . GLU A 1 157 ? 9.286 -0.084 3.680 1.00 98.62 157 GLU A O 1
ATOM 1287 N N . ALA A 1 158 ? 8.024 -1.876 4.177 1.00 98.75 158 ALA A N 1
ATOM 1288 C CA . ALA A 1 158 ? 8.883 -2.842 3.501 1.00 98.75 158 ALA A CA 1
ATOM 1289 C C . ALA A 1 158 ? 8.970 -2.582 1.986 1.00 98.75 158 ALA A C 1
ATOM 1291 O O . ALA A 1 158 ? 10.071 -2.572 1.436 1.00 98.75 158 ALA A O 1
ATOM 1292 N N . ILE A 1 159 ? 7.847 -2.288 1.316 1.00 98.69 159 ILE A N 1
ATOM 1293 C CA . ILE A 1 159 ? 7.837 -1.917 -0.112 1.00 98.69 159 ILE A CA 1
ATOM 1294 C C . ILE A 1 159 ? 8.725 -0.688 -0.351 1.00 98.69 159 ILE A C 1
ATOM 1296 O O . ILE A 1 159 ? 9.567 -0.699 -1.249 1.00 98.69 159 ILE A O 1
ATOM 1300 N N . LEU A 1 160 ? 8.557 0.370 0.451 1.00 98.56 160 LEU A N 1
ATOM 1301 C CA . LEU A 1 160 ? 9.351 1.595 0.331 1.00 98.56 160 LEU A CA 1
ATOM 1302 C C . LEU A 1 160 ? 10.843 1.336 0.592 1.00 98.56 160 LEU A C 1
ATOM 1304 O O . LEU A 1 160 ? 11.691 1.862 -0.131 1.00 98.56 160 LEU A O 1
ATOM 1308 N N . ALA A 1 161 ? 11.166 0.530 1.605 1.00 98.50 161 ALA A N 1
ATOM 1309 C CA . ALA A 1 161 ? 12.538 0.188 1.957 1.00 98.50 161 ALA A CA 1
ATOM 1310 C C . ALA A 1 161 ? 13.236 -0.582 0.830 1.00 98.50 161 ALA A C 1
ATOM 1312 O O . ALA A 1 161 ? 14.322 -0.187 0.408 1.00 98.50 161 ALA A O 1
ATOM 1313 N N . TYR A 1 162 ? 12.602 -1.626 0.289 1.00 98.62 162 TYR A N 1
ATOM 1314 C CA . TYR A 1 162 ? 13.187 -2.410 -0.799 1.00 98.62 162 TYR A CA 1
ATOM 1315 C C . TYR A 1 162 ? 13.247 -1.636 -2.114 1.00 98.62 162 TYR A C 1
ATOM 1317 O O . TYR A 1 162 ? 14.263 -1.692 -2.801 1.00 98.62 162 TYR A O 1
ATOM 1325 N N . HIS A 1 163 ? 12.233 -0.829 -2.435 1.00 98.50 163 HIS A N 1
ATOM 1326 C CA . HIS A 1 163 ? 12.302 0.093 -3.574 1.00 98.50 163 HIS A CA 1
ATOM 1327 C C . HIS A 1 163 ? 13.534 1.006 -3.495 1.00 98.50 163 HIS A C 1
ATOM 1329 O O . HIS A 1 163 ? 14.265 1.162 -4.476 1.00 98.50 163 HIS A O 1
ATOM 1335 N N . ARG A 1 164 ? 13.811 1.565 -2.309 1.00 98.00 164 ARG A N 1
ATOM 1336 C CA . ARG A 1 164 ? 15.014 2.368 -2.056 1.00 98.00 164 ARG A CA 1
ATOM 1337 C C . ARG A 1 164 ? 16.298 1.555 -2.145 1.00 98.00 164 ARG A C 1
ATOM 1339 O O . ARG A 1 164 ? 17.239 2.014 -2.790 1.00 98.00 164 ARG A O 1
ATOM 1346 N N . ALA A 1 165 ? 16.336 0.373 -1.534 1.00 98.19 165 ALA A N 1
ATOM 1347 C CA . ALA A 1 165 ? 17.498 -0.514 -1.553 1.00 98.19 165 ALA A CA 1
ATOM 1348 C C . ALA A 1 165 ? 17.910 -0.890 -2.986 1.00 98.19 165 ALA A C 1
ATOM 1350 O O . ALA A 1 165 ? 19.096 -0.967 -3.294 1.00 98.19 165 ALA A O 1
ATOM 1351 N N . HIS A 1 166 ? 16.935 -1.027 -3.885 1.00 97.88 166 HIS A N 1
ATOM 1352 C CA . HIS A 1 166 ? 17.151 -1.323 -5.303 1.00 97.88 166 HIS A CA 1
ATOM 1353 C C . HIS A 1 166 ? 17.458 -0.098 -6.176 1.00 97.88 166 HIS A C 1
ATOM 1355 O O . HIS A 1 166 ? 17.550 -0.209 -7.398 1.00 97.88 166 HIS A O 1
ATOM 1361 N N . GLY A 1 167 ? 17.688 1.068 -5.569 1.00 95.19 167 GLY A N 1
ATOM 1362 C CA . GLY A 1 167 ? 18.125 2.276 -6.273 1.00 95.19 167 GLY A CA 1
ATOM 1363 C C . GLY A 1 167 ? 16.986 3.164 -6.775 1.00 95.19 167 GLY A C 1
ATOM 1364 O O . GLY A 1 167 ? 17.213 4.032 -7.627 1.00 95.19 167 GLY A O 1
ATOM 1365 N N . GLY A 1 168 ? 15.774 2.982 -6.245 1.00 94.19 168 GLY A N 1
ATOM 1366 C CA . GLY A 1 168 ? 14.674 3.922 -6.412 1.00 94.19 168 GLY A CA 1
ATOM 1367 C C . GLY A 1 168 ? 15.073 5.339 -5.981 1.00 94.19 168 GLY A C 1
ATOM 1368 O O . GLY A 1 168 ? 15.656 5.541 -4.910 1.00 94.19 168 GLY A O 1
ATOM 1369 N N . LYS A 1 169 ? 14.783 6.340 -6.821 1.00 89.25 169 LYS A N 1
ATOM 1370 C CA . LYS A 1 169 ? 15.159 7.751 -6.590 1.00 89.25 169 LYS A CA 1
ATOM 1371 C C . LYS A 1 169 ? 14.018 8.567 -6.013 1.00 89.25 169 LYS A C 1
ATOM 1373 O O . LYS A 1 169 ? 12.885 8.408 -6.500 1.00 89.25 169 LYS A O 1
#

Mean predicted aligned error: 3.9 Å

Solvent-accessible surface area (backbone atoms only — not comparable to full-atom values): 9017 Å² total; per-residue (Å²): 133,81,56,76,74,50,65,78,66,69,74,83,47,55,38,72,69,56,41,44,46,28,31,78,77,35,87,47,74,71,56,50,51,26,35,38,52,36,9,33,41,31,27,48,66,24,41,63,36,80,44,80,55,95,93,38,82,42,72,42,70,27,36,41,43,43,66,64,54,45,61,58,47,53,55,53,50,54,34,50,75,65,53,32,42,46,35,80,55,98,90,42,82,44,76,24,62,65,36,48,50,58,57,58,50,46,54,64,52,41,54,49,50,31,67,74,66,69,29,59,26,43,43,53,53,43,54,49,51,50,54,42,50,51,57,23,66,70,40,89,50,72,68,58,24,40,52,16,44,54,27,46,51,52,51,53,52,46,34,55,51,28,17,43,74,51,64,30,84

Foldseek 3Di:
DDDPVLVVLDDPALDLVLLLCLLQPNDDPVSLVSLLVLLLSQAPVQQFDWDQDPNDTGTDRLHDALVLLVVLLVLLVVLVVCVHQWDDDPNDTHGPVVSLVSLVVSLVVLVVSCVVSVGSSSVVVSVSLVSLSCSLVPDDDSVSSSSSSVSSNVSSVSNSVSNVVSPRD